Protein AF-A0A660ZQF5-F1 (afdb_monomer)

Structure (mmCIF, N/CA/C/O backbone):
data_AF-A0A660ZQF5-F1
#
_entry.id   AF-A0A660ZQF5-F1
#
loop_
_atom_site.group_PDB
_atom_site.id
_atom_site.type_symbol
_atom_site.label_atom_id
_atom_site.label_alt_id
_atom_site.label_comp_id
_atom_site.label_asym_id
_atom_site.label_entity_id
_atom_site.label_seq_id
_atom_site.pdbx_PDB_ins_code
_atom_site.Cartn_x
_atom_sit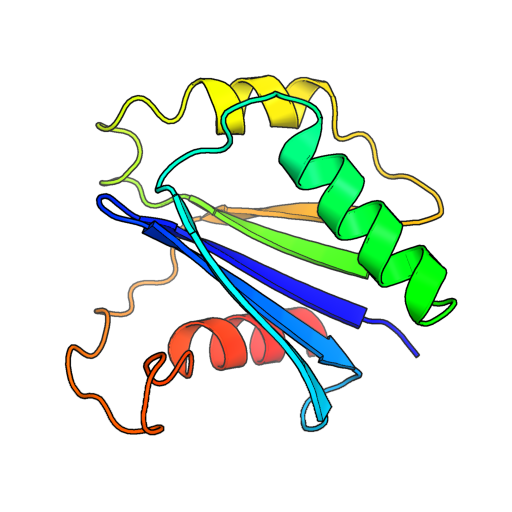e.Cartn_y
_atom_site.Cartn_z
_atom_site.occupancy
_atom_site.B_iso_or_equiv
_atom_site.auth_seq_id
_atom_site.auth_comp_id
_atom_site.auth_asym_id
_atom_site.auth_atom_id
_atom_site.pdbx_PDB_model_num
ATOM 1 N N . MET A 1 1 ? -12.103 2.439 12.805 1.00 73.38 1 MET A N 1
ATOM 2 C CA . MET A 1 1 ? -12.278 1.383 11.775 1.00 73.38 1 MET A CA 1
ATOM 3 C C . MET A 1 1 ? -11.094 1.472 10.828 1.00 73.38 1 MET A C 1
ATOM 5 O O . MET A 1 1 ? -10.883 2.531 10.267 1.00 73.38 1 MET A O 1
ATOM 9 N N . ALA A 1 2 ? -10.334 0.396 10.626 1.00 83.50 2 ALA A N 1
ATOM 10 C CA . ALA A 1 2 ? -9.105 0.459 9.829 1.00 83.50 2 ALA A CA 1
ATOM 11 C C . ALA A 1 2 ? -9.350 0.697 8.324 1.00 83.50 2 ALA A C 1
ATOM 13 O O . ALA A 1 2 ? -10.316 0.181 7.743 1.00 83.50 2 ALA A O 1
ATOM 14 N N . ILE A 1 3 ? -8.437 1.442 7.695 1.00 92.19 3 ILE A N 1
ATOM 15 C CA . ILE A 1 3 ? -8.379 1.617 6.240 1.00 92.19 3 ILE A CA 1
ATOM 16 C C . ILE A 1 3 ? -7.421 0.587 5.674 1.00 92.19 3 ILE A C 1
ATOM 18 O O . ILE A 1 3 ? -6.291 0.471 6.132 1.00 92.19 3 ILE A O 1
ATOM 22 N N . TRP A 1 4 ? -7.853 -0.104 4.633 1.00 92.25 4 TRP A N 1
ATOM 23 C CA . TRP A 1 4 ? -7.061 -1.107 3.941 1.00 92.25 4 TRP A CA 1
ATOM 24 C C . TRP A 1 4 ? -6.726 -0.623 2.542 1.00 92.25 4 TRP A C 1
ATOM 26 O O . TRP A 1 4 ? -7.623 -0.229 1.798 1.00 92.25 4 TRP A O 1
ATOM 36 N N . THR A 1 5 ? -5.444 -0.626 2.189 1.00 92.75 5 THR A N 1
ATOM 37 C CA . THR A 1 5 ? -4.946 -0.115 0.911 1.00 92.75 5 THR A CA 1
ATOM 38 C C . THR A 1 5 ? -4.160 -1.185 0.171 1.00 92.75 5 THR A C 1
ATOM 40 O O . THR A 1 5 ? -3.177 -1.691 0.684 1.00 92.75 5 THR A O 1
ATOM 43 N N . ALA A 1 6 ? -4.555 -1.524 -1.052 1.00 90.19 6 ALA A N 1
ATOM 44 C CA . ALA A 1 6 ? -3.778 -2.411 -1.913 1.00 90.19 6 ALA A CA 1
ATOM 45 C C . ALA A 1 6 ? -3.075 -1.590 -2.989 1.00 90.19 6 ALA A C 1
ATOM 47 O O . ALA A 1 6 ? -3.685 -0.732 -3.638 1.00 90.19 6 ALA A O 1
ATOM 48 N N . ILE A 1 7 ? -1.794 -1.880 -3.186 1.00 89.75 7 ILE A N 1
ATOM 49 C CA . ILE A 1 7 ? -0.909 -1.188 -4.115 1.00 89.75 7 ILE A CA 1
ATOM 50 C C . ILE A 1 7 ? -0.304 -2.238 -5.023 1.00 89.75 7 ILE A C 1
ATOM 52 O O . ILE A 1 7 ? 0.447 -3.104 -4.589 1.00 89.75 7 ILE A O 1
ATOM 56 N N . HIS A 1 8 ? -0.642 -2.154 -6.301 1.00 87.75 8 HIS A N 1
ATOM 57 C CA . HIS A 1 8 ? -0.186 -3.091 -7.310 1.00 87.75 8 HIS A CA 1
ATOM 58 C C . HIS A 1 8 ? 0.578 -2.336 -8.399 1.00 87.75 8 HIS A C 1
ATOM 60 O O . HIS A 1 8 ? -0.034 -1.869 -9.374 1.00 87.75 8 HIS A O 1
ATOM 66 N N . PRO A 1 9 ? 1.904 -2.193 -8.249 1.00 84.81 9 PRO A N 1
ATOM 67 C CA . PRO A 1 9 ? 2.771 -1.739 -9.320 1.00 84.81 9 PRO A CA 1
ATOM 68 C C . PRO A 1 9 ? 2.620 -2.630 -10.553 1.00 84.81 9 PRO A C 1
ATOM 70 O O . PRO A 1 9 ? 2.317 -3.819 -10.470 1.00 84.81 9 PRO A O 1
ATOM 73 N N . GLY A 1 10 ? 2.794 -2.042 -11.725 1.00 80.56 10 GLY A N 1
ATOM 74 C CA . GLY A 1 10 ? 2.730 -2.746 -12.997 1.00 80.56 10 GLY A CA 1
ATOM 75 C C . GLY A 1 10 ? 3.598 -2.045 -14.028 1.00 80.56 10 GLY A C 1
ATOM 76 O O . GLY A 1 10 ? 4.008 -0.902 -13.837 1.00 80.56 10 GLY A O 1
ATOM 77 N N . THR A 1 11 ? 3.850 -2.706 -15.155 1.00 77.25 11 THR A N 1
ATOM 78 C CA . THR A 1 11 ? 4.799 -2.228 -16.179 1.00 77.25 11 THR A CA 1
ATOM 79 C C . THR A 1 11 ? 4.462 -0.843 -16.737 1.00 77.25 11 THR A C 1
ATOM 81 O O . THR A 1 11 ? 5.358 -0.079 -17.084 1.00 77.25 11 THR A O 1
ATOM 84 N N . ARG A 1 12 ? 3.172 -0.495 -16.811 1.00 80.75 12 ARG A N 1
ATOM 85 C CA . ARG A 1 12 ? 2.691 0.790 -17.353 1.00 80.75 12 ARG A CA 1
ATOM 86 C C . ARG A 1 12 ? 2.136 1.738 -16.295 1.00 80.75 12 ARG A C 1
ATOM 88 O O . ARG A 1 12 ? 2.135 2.949 -16.502 1.00 80.75 12 ARG A O 1
ATOM 95 N N . SER A 1 13 ? 1.655 1.205 -15.178 1.00 85.31 13 SER A N 1
ATOM 96 C CA . SER A 1 13 ? 0.979 1.988 -14.146 1.00 85.31 13 SER A CA 1
ATOM 97 C C . SER A 1 13 ? 0.932 1.250 -12.818 1.00 85.31 13 SER A C 1
ATOM 99 O O . SER A 1 13 ? 0.765 0.030 -12.816 1.00 85.31 13 SER A O 1
ATOM 101 N N . THR A 1 14 ? 0.940 1.995 -11.718 1.00 87.88 14 THR A N 1
ATOM 102 C CA . THR A 1 14 ? 0.587 1.476 -10.394 1.00 87.88 14 THR A CA 1
ATOM 103 C C . THR A 1 14 ? -0.900 1.667 -10.148 1.00 87.88 14 THR A C 1
ATOM 105 O O . THR A 1 14 ? -1.42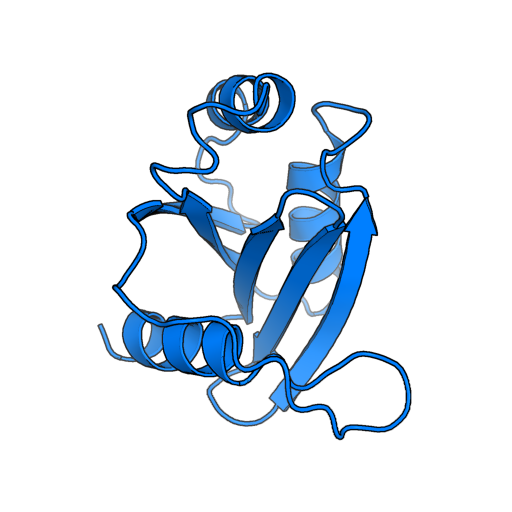4 2.773 -10.284 1.00 87.88 14 THR A O 1
ATOM 108 N N . ARG A 1 15 ? -1.588 0.594 -9.757 1.00 90.44 15 ARG A N 1
ATOM 109 C CA . ARG A 1 15 ? -2.985 0.644 -9.315 1.00 90.44 15 ARG A CA 1
ATOM 110 C C . ARG A 1 15 ? -3.026 0.725 -7.795 1.00 90.44 15 ARG A C 1
ATOM 112 O O . ARG A 1 15 ? -2.353 -0.056 -7.131 1.00 90.44 15 ARG A O 1
ATOM 119 N N . VAL A 1 16 ? -3.815 1.650 -7.260 1.00 91.88 16 VAL A N 1
ATOM 120 C CA . VAL A 1 16 ? -4.034 1.810 -5.816 1.00 91.88 16 VAL A CA 1
ATOM 121 C C . VAL A 1 16 ? -5.526 1.779 -5.529 1.00 91.88 16 VAL A C 1
ATOM 123 O O . VAL A 1 16 ? -6.296 2.459 -6.209 1.00 91.88 16 VAL A O 1
ATOM 126 N N . ILE A 1 17 ? -5.939 1.023 -4.518 1.00 92.12 17 ILE A N 1
ATOM 127 C CA . ILE A 1 17 ? -7.291 1.095 -3.961 1.00 92.12 17 ILE A CA 1
ATOM 128 C C . ILE A 1 17 ? -7.214 1.176 -2.446 1.00 92.12 17 ILE A C 1
ATOM 130 O O . ILE A 1 17 ? -6.488 0.395 -1.848 1.00 92.12 17 ILE A O 1
ATOM 134 N N . ALA A 1 18 ? -7.983 2.083 -1.848 1.00 92.81 18 ALA A N 1
ATOM 135 C CA . ALA A 1 18 ? -8.198 2.139 -0.410 1.00 92.81 18 ALA A CA 1
ATOM 136 C C . ALA A 1 18 ? -9.675 1.903 -0.081 1.00 92.81 18 ALA A C 1
ATOM 138 O O . ALA A 1 18 ? -10.577 2.442 -0.740 1.00 92.81 18 ALA A O 1
ATOM 139 N N . THR A 1 19 ? -9.927 1.106 0.948 1.00 91.44 19 THR A N 1
ATOM 140 C CA . THR A 1 19 ? -11.264 0.747 1.417 1.00 91.44 19 THR A CA 1
ATOM 141 C C . THR A 1 19 ? -11.372 0.874 2.928 1.00 91.44 19 THR A C 1
ATOM 143 O O . THR A 1 19 ? -10.438 0.541 3.649 1.00 91.44 19 THR A O 1
ATOM 146 N N . MET A 1 20 ? -12.538 1.286 3.414 1.00 87.88 20 MET A N 1
ATOM 147 C CA . MET A 1 20 ? -12.909 1.189 4.824 1.00 87.88 20 MET A CA 1
ATOM 148 C C . MET A 1 20 ? -13.835 -0.016 4.990 1.00 87.88 20 MET A C 1
ATOM 150 O O . MET A 1 20 ? -14.982 -0.014 4.526 1.00 87.88 20 MET A O 1
ATOM 154 N N . GLY A 1 21 ? -13.305 -1.079 5.593 1.00 79.00 21 GLY A N 1
ATOM 155 C CA . GLY A 1 21 ? -13.933 -2.398 5.567 1.00 79.00 21 GLY A CA 1
ATOM 156 C C . GLY A 1 21 ? -14.154 -2.932 4.143 1.00 79.00 21 GLY A C 1
ATOM 157 O O . GLY A 1 21 ? -13.618 -2.429 3.160 1.00 79.00 21 GLY A O 1
ATOM 158 N N . VAL A 1 22 ? -14.992 -3.961 4.022 1.00 69.00 22 VAL A N 1
ATOM 159 C CA . VAL A 1 22 ? -15.132 -4.756 2.788 1.00 69.00 22 VAL A CA 1
ATOM 160 C C . VAL A 1 22 ? -15.848 -4.022 1.642 1.00 69.00 22 VAL A C 1
ATOM 162 O O . VAL A 1 22 ? -15.667 -4.346 0.468 1.00 69.00 22 VAL A O 1
ATOM 165 N N . ARG A 1 23 ? -16.721 -3.058 1.959 1.00 71.56 23 ARG A N 1
ATOM 166 C CA . ARG A 1 23 ? -17.697 -2.519 0.990 1.00 71.56 23 ARG A CA 1
ATOM 167 C C . ARG A 1 23 ? -17.468 -1.064 0.598 1.00 71.56 23 ARG A C 1
ATOM 169 O O . ARG A 1 23 ? -17.838 -0.685 -0.512 1.00 71.56 23 ARG A O 1
ATOM 176 N N . LYS A 1 24 ? -16.877 -0.241 1.469 1.00 85.94 24 LYS A N 1
ATOM 177 C CA . LYS A 1 24 ? -16.729 1.196 1.209 1.00 85.94 24 LYS A CA 1
ATOM 178 C C . LYS A 1 24 ? -15.378 1.461 0.556 1.00 85.94 24 LYS A C 1
ATOM 180 O O . LYS A 1 24 ? -14.348 1.428 1.216 1.00 85.94 24 LYS A O 1
ATOM 185 N N . THR A 1 25 ? -15.373 1.727 -0.747 1.00 90.00 25 THR A N 1
ATOM 186 C CA . THR A 1 25 ? -14.176 2.241 -1.429 1.00 90.00 25 THR A CA 1
ATOM 187 C C . THR A 1 25 ? -14.042 3.734 -1.164 1.00 90.00 25 THR A C 1
ATOM 189 O O . THR A 1 25 ? -14.978 4.480 -1.435 1.00 90.00 25 THR A O 1
ATOM 192 N N . LEU A 1 26 ? -12.889 4.146 -0.643 1.00 90.69 26 LEU A N 1
ATOM 193 C CA . LEU A 1 26 ? -12.566 5.543 -0.346 1.00 90.69 26 LEU A CA 1
ATOM 194 C C . LEU A 1 26 ? -11.781 6.190 -1.488 1.00 90.69 26 LEU A C 1
ATOM 196 O O . LEU A 1 26 ? -12.024 7.334 -1.852 1.00 90.69 26 LEU A O 1
ATOM 200 N N . PHE A 1 27 ? -10.855 5.434 -2.077 1.00 89.38 27 PHE A N 1
ATOM 201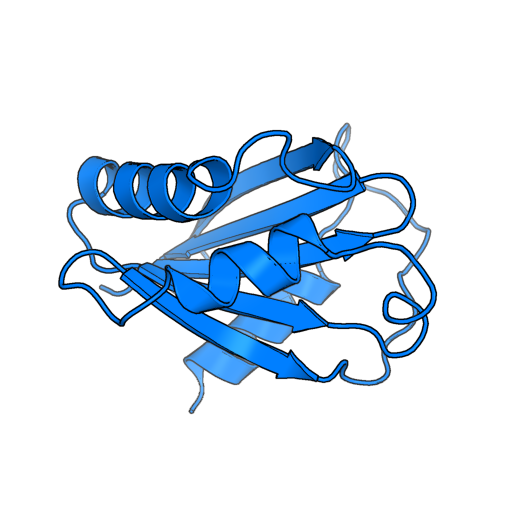 C CA . PHE A 1 27 ? -9.917 5.942 -3.069 1.00 89.38 27 PHE A CA 1
ATOM 202 C C . PHE A 1 27 ? -9.591 4.862 -4.101 1.00 89.38 27 PHE A C 1
ATOM 204 O O . PHE A 1 27 ? -9.376 3.701 -3.749 1.00 89.38 27 PHE A O 1
ATOM 211 N N . LYS A 1 28 ? -9.545 5.243 -5.380 1.00 92.06 28 LYS A N 1
ATOM 212 C CA . LYS A 1 28 ? -8.974 4.440 -6.470 1.00 92.06 28 LYS A CA 1
ATOM 213 C C . LYS A 1 28 ? -8.096 5.347 -7.315 1.00 92.06 28 LYS A C 1
ATOM 215 O O . LYS A 1 28 ? -8.519 6.446 -7.664 1.00 92.06 28 LYS A O 1
ATOM 220 N N . ALA A 1 29 ? -6.917 4.870 -7.686 1.00 91.00 29 ALA A N 1
ATOM 221 C CA . ALA A 1 29 ? -6.029 5.601 -8.574 1.00 91.00 29 ALA A CA 1
ATOM 222 C C . ALA A 1 29 ? -5.265 4.681 -9.520 1.00 91.00 29 ALA A C 1
ATOM 224 O O . ALA A 1 29 ? -4.917 3.546 -9.184 1.00 91.00 29 ALA A O 1
ATOM 225 N N . GLN A 1 30 ? -4.965 5.230 -10.694 1.00 90.06 30 GLN A N 1
ATOM 226 C CA . GLN A 1 30 ? -3.968 4.715 -11.617 1.00 90.06 30 GLN A CA 1
ATOM 227 C C . GLN A 1 30 ? -2.854 5.759 -11.727 1.00 90.06 30 GLN A C 1
ATOM 229 O O . GLN A 1 30 ? -3.056 6.853 -12.251 1.00 90.06 30 GLN A O 1
ATOM 234 N N . LEU A 1 31 ? -1.690 5.435 -11.175 1.00 90.44 31 LEU A N 1
ATOM 235 C CA . LEU A 1 31 ? -0.509 6.292 -11.132 1.00 90.44 31 LEU A CA 1
ATOM 236 C C . LEU A 1 31 ? 0.529 5.802 -12.145 1.00 90.44 31 LEU A C 1
ATOM 238 O O . LEU A 1 31 ? 0.360 4.764 -12.788 1.00 90.44 31 LEU A O 1
ATOM 242 N N . ARG A 1 32 ? 1.638 6.536 -12.278 1.00 88.38 32 ARG A N 1
ATOM 243 C CA . ARG A 1 32 ? 2.809 6.062 -13.034 1.00 88.38 32 ARG A CA 1
ATOM 244 C C . ARG A 1 32 ? 3.264 4.699 -12.503 1.00 88.38 32 ARG A C 1
ATOM 246 O O . ARG A 1 32 ? 3.018 4.384 -11.344 1.00 88.38 32 ARG A O 1
ATOM 253 N N . SER A 1 33 ? 3.918 3.908 -13.354 1.00 84.12 33 SER A N 1
ATOM 254 C CA . SER A 1 33 ? 4.448 2.582 -12.997 1.00 84.12 33 SER A CA 1
ATOM 255 C C . SER A 1 33 ? 5.378 2.606 -11.787 1.00 84.12 33 SER A C 1
ATOM 257 O O . SER A 1 33 ? 5.484 1.605 -11.090 1.00 84.12 33 SER A O 1
ATOM 259 N N . GLN A 1 34 ? 6.041 3.740 -11.542 1.00 84.00 34 GLN A N 1
ATOM 260 C CA . GLN A 1 34 ? 6.911 3.959 -10.394 1.00 84.00 34 GLN A CA 1
ATOM 261 C C . GLN A 1 34 ? 6.717 5.362 -9.812 1.00 84.00 34 GLN A C 1
ATOM 263 O O . GLN A 1 34 ? 6.397 6.303 -10.559 1.00 84.00 34 GLN A O 1
ATOM 268 N N . PRO A 1 35 ? 6.924 5.540 -8.496 1.00 86.75 35 PRO A N 1
ATOM 269 C CA . PRO A 1 35 ? 6.924 6.848 -7.880 1.00 86.75 35 PRO A CA 1
ATOM 270 C C . PRO A 1 35 ? 8.128 7.634 -8.400 1.00 86.75 35 PRO A C 1
ATOM 272 O O . PRO A 1 35 ? 9.216 7.096 -8.560 1.00 86.75 35 PRO A O 1
ATOM 275 N N . LYS A 1 36 ? 7.953 8.932 -8.646 1.00 88.94 36 LYS A N 1
ATOM 276 C CA . LYS A 1 36 ? 9.066 9.808 -9.054 1.00 88.94 36 LYS A CA 1
ATOM 277 C C . LYS A 1 36 ? 9.939 10.273 -7.887 1.00 88.94 36 LYS A C 1
ATOM 279 O O . LYS A 1 36 ? 10.916 10.978 -8.103 1.00 88.94 36 LYS A O 1
ATOM 284 N N . HIS A 1 37 ? 9.532 9.966 -6.663 1.00 87.56 37 HIS A N 1
ATOM 285 C CA . HIS A 1 37 ? 10.178 10.441 -5.454 1.00 87.56 37 HIS A CA 1
ATOM 286 C C . HIS A 1 37 ? 9.936 9.442 -4.327 1.00 87.56 37 HIS A C 1
ATOM 288 O O . HIS A 1 37 ? 8.821 8.938 -4.186 1.00 87.56 37 HIS A O 1
ATOM 294 N N . ILE A 1 38 ? 10.950 9.215 -3.495 1.00 85.06 38 ILE A N 1
ATOM 295 C CA . ILE A 1 38 ? 10.923 8.208 -2.427 1.00 85.06 38 ILE A CA 1
ATOM 296 C C . ILE A 1 38 ? 9.815 8.452 -1.392 1.00 85.06 38 ILE A C 1
ATOM 298 O O . ILE A 1 38 ? 9.180 7.525 -0.905 1.00 85.06 38 ILE A O 1
ATOM 302 N N . ARG A 1 39 ? 9.492 9.726 -1.136 1.00 87.81 39 ARG A N 1
ATOM 303 C CA . ARG A 1 39 ? 8.396 10.141 -0.239 1.00 87.81 39 ARG A CA 1
ATOM 304 C C . ARG A 1 39 ? 6.993 9.943 -0.811 1.00 87.81 39 ARG A C 1
ATOM 306 O O . ARG A 1 39 ? 6.035 10.050 -0.061 1.00 87.81 39 ARG A O 1
ATOM 313 N N . ALA A 1 40 ? 6.833 9.701 -2.111 1.00 91.06 40 ALA A N 1
ATOM 314 C CA . ALA A 1 40 ? 5.510 9.757 -2.733 1.00 91.06 40 ALA A CA 1
ATOM 315 C C . ALA A 1 40 ? 4.547 8.695 -2.182 1.00 91.06 40 ALA A C 1
ATOM 317 O O . ALA A 1 40 ? 3.380 9.000 -1.950 1.00 91.06 40 ALA A O 1
ATOM 318 N N . LEU A 1 41 ? 5.033 7.470 -1.952 1.00 89.69 41 LEU A N 1
ATOM 319 C CA . LEU A 1 41 ? 4.221 6.406 -1.370 1.00 89.69 41 LEU A CA 1
ATOM 320 C C . LEU A 1 41 ? 3.907 6.671 0.119 1.00 89.69 41 LEU A C 1
ATOM 322 O O . LEU A 1 41 ? 2.719 6.731 0.438 1.00 89.69 41 LEU A O 1
ATOM 326 N N . PRO A 1 42 ? 4.897 6.917 1.004 1.00 90.88 42 PRO A N 1
ATOM 327 C CA . PRO A 1 42 ? 4.633 7.309 2.390 1.00 90.88 42 PRO A CA 1
ATOM 328 C C . PRO A 1 42 ? 3.646 8.473 2.510 1.00 90.88 42 PRO A C 1
ATOM 330 O O . PRO A 1 42 ? 2.655 8.372 3.223 1.00 90.88 42 PRO A O 1
ATOM 333 N N . THR A 1 43 ? 3.842 9.544 1.737 1.00 93.38 43 THR A N 1
ATOM 334 C CA . THR A 1 43 ? 2.981 10.731 1.788 1.00 93.38 43 THR A CA 1
ATOM 335 C C . THR A 1 43 ? 1.559 10.455 1.304 1.00 93.38 43 THR A C 1
ATOM 337 O O . THR A 1 43 ? 0.620 11.039 1.837 1.00 93.38 43 THR A O 1
ATOM 340 N N . LEU A 1 44 ? 1.360 9.552 0.338 1.00 93.75 44 LEU A N 1
ATOM 341 C CA . LEU A 1 44 ? 0.014 9.128 -0.051 1.00 93.75 44 LEU A CA 1
ATOM 342 C C . LEU A 1 44 ? -0.701 8.403 1.101 1.00 93.75 44 LEU A C 1
ATOM 344 O O . LEU A 1 44 ? -1.872 8.677 1.355 1.00 93.75 44 LEU A O 1
ATOM 348 N N . LEU A 1 45 ? -0.008 7.495 1.793 1.00 93.56 45 LEU A N 1
ATOM 349 C CA . LEU A 1 45 ? -0.578 6.735 2.909 1.00 93.56 45 LEU A CA 1
ATOM 350 C C . LEU A 1 45 ? -0.857 7.632 4.120 1.00 93.56 45 LEU A C 1
ATOM 352 O O . LEU A 1 45 ? -1.942 7.560 4.692 1.00 93.56 45 LEU A O 1
ATOM 356 N N . GLU A 1 46 ? 0.073 8.528 4.452 1.00 94.62 46 GLU A N 1
ATOM 357 C CA . GLU A 1 46 ? -0.107 9.564 5.475 1.00 94.62 46 GLU A CA 1
ATOM 358 C C . GLU A 1 46 ? -1.311 10.455 5.149 1.00 94.62 46 GLU A C 1
ATOM 360 O O . GLU A 1 46 ? -2.142 10.704 6.018 1.00 94.62 46 GLU A O 1
ATOM 365 N N . ALA A 1 47 ? -1.449 10.901 3.896 1.00 96.06 47 ALA A N 1
ATOM 366 C CA . ALA A 1 47 ? -2.569 11.740 3.483 1.00 96.06 47 ALA A CA 1
ATOM 367 C C . ALA A 1 47 ? -3.915 11.020 3.641 1.00 96.06 47 ALA A C 1
ATOM 369 O O . ALA A 1 47 ? -4.854 11.615 4.160 1.00 96.06 47 ALA A O 1
ATOM 370 N N . LEU A 1 48 ? -4.009 9.745 3.243 1.00 94.88 48 LEU A N 1
ATOM 371 C CA . LEU A 1 48 ? -5.220 8.940 3.440 1.00 94.88 48 LEU A CA 1
ATOM 372 C C . LEU A 1 48 ? -5.551 8.769 4.928 1.00 94.88 48 LEU A C 1
ATOM 374 O O . LEU A 1 48 ? -6.707 8.937 5.314 1.00 94.88 48 LEU A O 1
ATOM 378 N N . ALA A 1 49 ? -4.542 8.483 5.755 1.00 94.75 49 ALA A N 1
ATOM 379 C CA . ALA A 1 49 ? -4.717 8.320 7.194 1.00 94.75 49 ALA A CA 1
ATOM 380 C C . ALA A 1 49 ? -5.217 9.609 7.861 1.00 94.75 49 ALA A C 1
ATOM 382 O O . ALA A 1 49 ? -6.166 9.590 8.641 1.00 94.75 49 ALA A O 1
ATOM 383 N N . LEU A 1 50 ? -4.607 10.746 7.515 1.00 96.31 50 LEU A N 1
ATOM 384 C CA . LEU A 1 50 ? -4.973 12.057 8.049 1.00 96.31 50 LEU A CA 1
ATOM 385 C C . LEU A 1 50 ? -6.353 12.518 7.571 1.00 96.31 50 LEU A C 1
ATOM 387 O O . LEU A 1 50 ? -7.072 13.149 8.340 1.00 96.31 50 LEU A O 1
ATOM 391 N N . TRP A 1 51 ? -6.728 12.212 6.326 1.00 95.56 51 TRP A N 1
ATOM 392 C CA . TRP A 1 51 ? -8.014 12.632 5.765 1.00 95.56 51 TRP A CA 1
ATOM 393 C C . TRP A 1 51 ? -9.201 11.938 6.438 1.00 95.56 51 TRP A C 1
ATOM 395 O O . TRP A 1 51 ? -10.217 12.571 6.714 1.00 95.56 51 TRP A O 1
ATOM 405 N N . GLU A 1 52 ? -9.077 10.641 6.708 1.00 94.38 52 GLU A N 1
ATOM 406 C CA . GLU A 1 52 ? -10.143 9.843 7.324 1.00 94.38 52 GLU A CA 1
ATOM 407 C C . GLU A 1 52 ? -10.020 9.749 8.855 1.00 94.38 52 GLU A C 1
ATOM 409 O O . GLU A 1 52 ? -10.959 9.311 9.515 1.00 94.38 52 GLU A O 1
ATOM 414 N N . GLY A 1 53 ? -8.881 10.154 9.428 1.00 94.56 53 GLY A N 1
ATOM 415 C CA . GLY A 1 53 ? -8.617 10.076 10.867 1.00 94.56 53 GLY A CA 1
ATOM 416 C C . GLY A 1 53 ? -8.398 8.650 11.386 1.00 94.56 53 GLY A C 1
ATOM 417 O O . GLY A 1 53 ? -8.633 8.386 12.562 1.00 94.56 53 GLY A O 1
ATOM 418 N N . GLU A 1 54 ? -7.970 7.722 10.526 1.00 94.38 54 GLU A N 1
ATOM 419 C CA . GLU A 1 54 ? -7.826 6.293 10.833 1.00 94.38 54 GLU A CA 1
ATOM 420 C C . GLU A 1 54 ? -6.491 5.754 10.306 1.00 94.38 54 GLU A C 1
ATOM 422 O O . GLU A 1 54 ? -5.993 6.195 9.270 1.00 94.38 54 GLU A O 1
ATOM 427 N N . LYS A 1 55 ? -5.914 4.760 10.992 1.00 93.69 55 LYS A N 1
ATOM 428 C CA . LYS A 1 55 ? -4.665 4.125 10.549 1.00 93.69 55 LYS A CA 1
ATOM 429 C C . LYS A 1 55 ? -4.871 3.374 9.227 1.00 93.69 55 LYS A C 1
ATOM 431 O O . LYS A 1 55 ? -5.863 2.659 9.048 1.00 93.69 55 LYS A O 1
ATOM 436 N N . VAL A 1 56 ? -3.898 3.503 8.324 1.00 93.81 56 VAL A N 1
ATOM 437 C CA . VAL A 1 56 ? -3.868 2.802 7.036 1.00 93.81 56 VAL A CA 1
ATOM 438 C C . VAL A 1 56 ? -3.014 1.537 7.123 1.00 93.81 56 VAL A C 1
ATOM 440 O O . VAL A 1 56 ? -1.833 1.587 7.442 1.00 93.81 56 VAL A O 1
ATOM 443 N N . HIS A 1 57 ? -3.600 0.399 6.779 1.00 92.25 57 HIS A N 1
ATOM 444 C CA . HIS A 1 57 ? -2.914 -0.867 6.552 1.00 92.25 57 HIS A CA 1
ATOM 445 C C . HIS A 1 57 ? -2.755 -1.047 5.048 1.00 92.25 57 HIS A C 1
ATOM 447 O O . HIS A 1 57 ? -3.746 -1.138 4.321 1.00 92.25 57 HIS A O 1
ATOM 453 N N . ALA A 1 58 ? -1.524 -1.010 4.559 1.00 90.81 58 ALA A N 1
ATOM 454 C CA . ALA A 1 58 ? -1.222 -1.048 3.141 1.00 90.81 58 ALA A CA 1
ATOM 455 C C . ALA A 1 58 ? -0.505 -2.345 2.767 1.00 90.81 58 ALA A C 1
ATOM 457 O O . ALA A 1 58 ? 0.442 -2.735 3.432 1.00 90.81 58 ALA A O 1
ATOM 458 N N . ALA A 1 59 ? -0.906 -2.965 1.663 1.00 89.06 59 ALA A N 1
ATOM 459 C CA . ALA A 1 59 ? -0.232 -4.109 1.069 1.00 89.06 59 ALA A CA 1
ATOM 460 C C . ALA A 1 59 ? 0.378 -3.703 -0.279 1.00 89.06 59 ALA A C 1
ATOM 462 O O . ALA A 1 59 ? -0.339 -3.284 -1.197 1.00 89.06 59 ALA A O 1
ATOM 463 N N . LEU A 1 60 ? 1.700 -3.824 -0.408 1.00 86.81 60 LEU A N 1
ATOM 464 C CA . LEU A 1 60 ? 2.435 -3.634 -1.656 1.00 86.81 60 LEU A CA 1
ATOM 465 C C . LEU A 1 60 ? 2.677 -4.986 -2.323 1.00 86.81 60 LEU A C 1
ATOM 467 O O . LEU A 1 60 ? 3.444 -5.805 -1.826 1.00 86.81 60 LEU A O 1
ATOM 471 N N . VAL A 1 61 ? 2.056 -5.196 -3.480 1.00 82.25 61 VAL A N 1
ATOM 472 C CA . VAL A 1 61 ? 2.223 -6.425 -4.256 1.00 82.25 61 VAL A CA 1
ATOM 473 C C . VAL A 1 61 ? 3.520 -6.375 -5.049 1.00 82.25 61 VAL A C 1
ATOM 475 O O . VAL A 1 61 ? 3.708 -5.486 -5.881 1.00 82.25 61 VAL A O 1
ATOM 478 N N . VAL A 1 62 ? 4.386 -7.366 -4.850 1.00 71.38 62 VAL A N 1
ATOM 479 C CA . VAL A 1 62 ? 5.603 -7.545 -5.649 1.00 71.38 62 VAL A CA 1
ATOM 480 C C . VAL A 1 62 ? 5.433 -8.782 -6.529 1.00 71.38 62 VAL A C 1
ATOM 482 O O . VAL A 1 62 ? 5.291 -9.901 -6.039 1.00 71.38 62 VAL A O 1
ATOM 485 N N . ASP A 1 63 ? 5.403 -8.571 -7.846 1.00 65.38 63 ASP A N 1
ATOM 486 C CA . ASP A 1 63 ? 5.408 -9.644 -8.846 1.00 65.38 63 ASP A CA 1
ATOM 487 C C . ASP A 1 63 ? 6.860 -10.061 -9.142 1.00 65.38 63 ASP A C 1
ATOM 489 O O . ASP A 1 63 ? 7.725 -9.213 -9.365 1.00 65.38 63 ASP A O 1
ATOM 493 N N . GLU A 1 64 ? 7.139 -11.363 -9.187 1.00 53.34 64 GLU A N 1
ATOM 494 C CA . GLU A 1 64 ? 8.439 -11.910 -9.604 1.00 53.34 64 GLU A CA 1
ATOM 495 C C . GLU A 1 64 ? 8.796 -11.493 -11.040 1.00 53.34 64 GLU A C 1
ATOM 497 O O . GLU A 1 64 ? 9.964 -11.276 -11.355 1.00 53.34 64 GLU A O 1
ATOM 502 N N . LYS A 1 65 ? 7.796 -11.290 -11.910 1.00 50.81 65 LYS A N 1
ATOM 503 C CA . LYS A 1 65 ? 8.008 -10.694 -13.238 1.00 50.81 65 LYS A CA 1
ATOM 504 C C . LYS A 1 65 ? 8.164 -9.180 -13.197 1.00 50.81 65 LYS A C 1
ATOM 506 O O 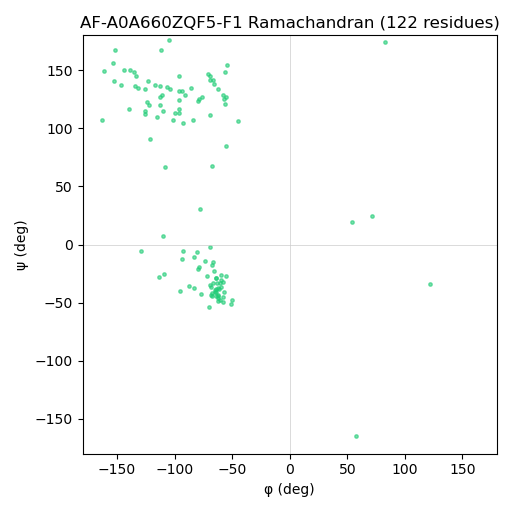. LYS A 1 65 ? 8.676 -8.623 -14.157 1.00 50.81 65 LYS A O 1
ATOM 511 N N . ALA A 1 66 ? 7.732 -8.506 -12.132 1.00 49.50 66 ALA A N 1
ATOM 512 C CA . ALA A 1 66 ? 8.061 -7.103 -11.890 1.00 49.50 66 ALA A CA 1
ATOM 513 C C . ALA A 1 66 ? 9.469 -6.946 -11.296 1.00 49.50 66 ALA A C 1
ATOM 515 O O . ALA A 1 66 ? 10.059 -5.885 -11.451 1.00 49.50 66 ALA A O 1
ATOM 516 N N . ALA A 1 67 ? 10.038 -7.995 -10.689 1.00 48.31 67 ALA A N 1
ATOM 517 C CA . ALA A 1 67 ? 11.409 -7.998 -10.180 1.00 48.31 67 ALA A CA 1
ATOM 518 C C . ALA A 1 67 ? 12.478 -7.921 -11.288 1.00 48.31 67 ALA A C 1
ATOM 520 O O . ALA A 1 67 ? 13.617 -7.556 -11.003 1.00 48.31 67 ALA A O 1
ATOM 521 N N . THR A 1 68 ? 12.124 -8.216 -12.547 1.00 47.06 68 THR A N 1
ATOM 522 C CA . THR A 1 68 ? 12.974 -7.942 -13.722 1.00 47.06 68 THR A CA 1
ATOM 523 C C . THR A 1 68 ? 12.849 -6.508 -14.239 1.00 47.06 68 THR A C 1
ATOM 525 O O . THR A 1 68 ? 13.647 -6.099 -15.082 1.00 47.06 68 THR A O 1
ATOM 528 N N . PHE A 1 69 ? 11.876 -5.733 -13.753 1.00 50.50 69 PHE A N 1
ATOM 529 C CA . PHE A 1 69 ? 11.762 -4.304 -14.029 1.00 50.50 69 PHE A CA 1
ATOM 530 C C . PHE A 1 69 ? 12.397 -3.521 -12.884 1.00 50.50 69 PHE A C 1
ATOM 532 O O . PHE A 1 69 ? 12.327 -3.929 -11.727 1.00 50.50 69 PHE A O 1
ATOM 539 N N . ASP A 1 70 ? 13.019 -2.393 -13.218 1.00 55.38 70 ASP A N 1
ATOM 540 C CA . ASP A 1 70 ? 13.759 -1.538 -12.289 1.00 55.38 70 ASP A CA 1
ATOM 541 C C . ASP A 1 70 ? 12.826 -0.858 -11.273 1.00 55.38 70 ASP A C 1
ATOM 543 O O . ASP A 1 70 ? 12.602 0.340 -11.320 1.00 55.38 70 ASP A O 1
ATOM 547 N N . MET A 1 71 ? 12.220 -1.622 -10.365 1.00 62.31 71 MET A N 1
ATOM 548 C CA . MET A 1 71 ? 11.416 -1.141 -9.239 1.00 62.31 71 MET A CA 1
ATOM 549 C C . MET A 1 71 ? 12.313 -0.626 -8.101 1.00 62.31 71 MET A C 1
ATOM 551 O O . MET A 1 71 ? 11.929 -0.729 -6.934 1.00 62.31 71 MET A O 1
ATOM 555 N N . SER A 1 72 ? 13.500 -0.099 -8.427 1.00 62.38 72 SER A N 1
ATOM 556 C CA . SER A 1 72 ? 14.476 0.428 -7.468 1.00 62.38 72 SER A CA 1
ATOM 557 C C . SER A 1 72 ? 13.822 1.415 -6.519 1.00 62.38 72 SER A C 1
ATOM 559 O O . SER A 1 72 ? 13.817 1.154 -5.334 1.00 62.38 72 SER A O 1
ATOM 561 N N . ILE A 1 73 ? 13.093 2.426 -7.002 1.00 62.53 73 ILE A N 1
ATOM 562 C CA . ILE A 1 73 ? 12.471 3.420 -6.104 1.00 62.53 73 ILE A CA 1
ATOM 563 C C . ILE A 1 73 ? 11.425 2.811 -5.155 1.00 62.53 73 ILE A C 1
ATOM 565 O O . ILE A 1 73 ? 11.293 3.277 -4.026 1.00 62.53 73 ILE A O 1
ATOM 569 N N . TYR A 1 74 ? 10.676 1.777 -5.567 1.00 66.69 74 TYR A N 1
ATOM 570 C CA . TYR A 1 74 ? 9.792 1.077 -4.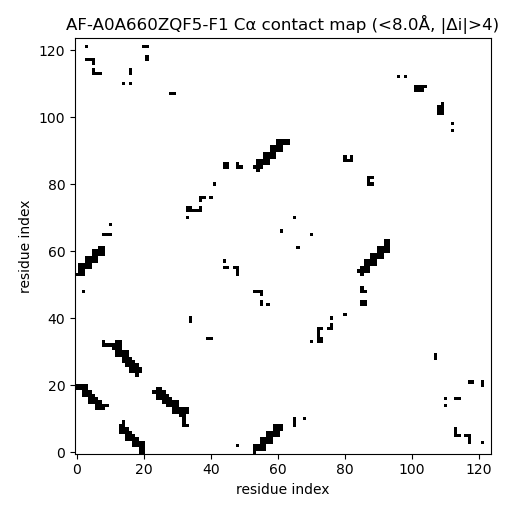626 1.00 66.69 74 TYR A CA 1
ATOM 571 C C . TYR A 1 74 ? 10.609 0.319 -3.583 1.00 66.69 74 TYR A C 1
ATOM 573 O O . TYR A 1 74 ? 10.293 0.418 -2.404 1.00 66.69 74 TYR A O 1
ATOM 581 N N . AR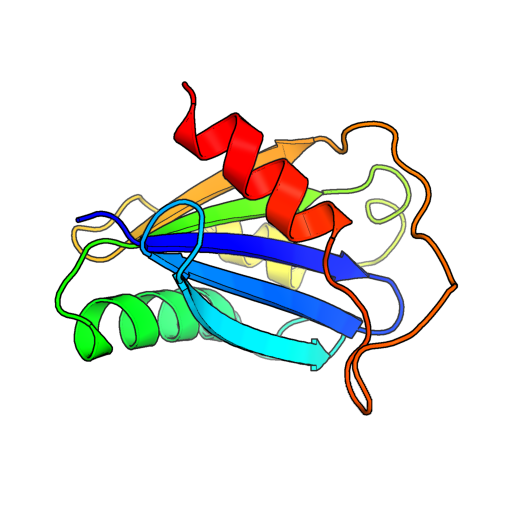G A 1 75 ? 11.667 -0.386 -3.996 1.00 65.19 75 ARG A N 1
ATOM 582 C CA . ARG A 1 75 ? 12.573 -1.104 -3.092 1.00 65.19 75 ARG A CA 1
ATOM 583 C C . ARG A 1 75 ? 13.282 -0.152 -2.129 1.00 65.19 75 ARG A C 1
ATOM 585 O O . ARG A 1 75 ? 13.222 -0.375 -0.930 1.00 65.19 75 ARG A O 1
ATOM 592 N N . ASP A 1 76 ? 13.849 0.929 -2.642 1.00 62.69 76 ASP A N 1
ATOM 593 C CA . ASP A 1 76 ? 14.520 1.973 -1.878 1.00 62.69 76 ASP A CA 1
ATOM 594 C C . ASP A 1 76 ? 13.532 2.630 -0.915 1.00 62.69 76 ASP A C 1
ATOM 596 O O . ASP A 1 76 ? 13.877 2.901 0.225 1.00 62.69 76 ASP A O 1
ATOM 600 N N . SER A 1 77 ? 12.269 2.834 -1.319 1.00 63.00 77 SER A N 1
ATOM 601 C CA . SER A 1 77 ? 11.253 3.365 -0.407 1.00 63.00 77 SER A CA 1
ATOM 602 C C . SER A 1 77 ? 10.954 2.436 0.766 1.00 63.00 77 SER A C 1
ATOM 604 O O . SER A 1 77 ? 10.629 2.949 1.829 1.00 63.00 77 SER A O 1
ATOM 606 N N . LEU A 1 78 ? 11.109 1.112 0.625 1.00 65.56 78 LEU A N 1
ATOM 607 C CA . LEU A 1 78 ? 10.906 0.176 1.737 1.00 65.56 78 LEU A CA 1
ATOM 608 C C . LEU A 1 78 ? 11.915 0.397 2.866 1.00 65.56 78 LEU A C 1
ATOM 610 O O . LEU A 1 78 ? 11.563 0.190 4.021 1.00 65.56 78 LEU A O 1
ATOM 614 N N . GLU A 1 79 ? 13.120 0.889 2.561 1.00 60.81 79 GLU A N 1
ATOM 615 C CA . GLU A 1 79 ? 14.113 1.261 3.580 1.00 60.81 79 GLU A CA 1
ATOM 616 C C . GLU A 1 79 ? 13.673 2.473 4.425 1.00 60.81 79 GLU A C 1
ATOM 618 O O . GLU A 1 79 ? 14.226 2.711 5.494 1.00 60.81 79 GLU A O 1
ATOM 623 N N . PHE A 1 80 ? 12.660 3.227 3.978 1.00 56.06 80 PHE A N 1
ATOM 624 C CA . PHE A 1 80 ? 12.091 4.387 4.679 1.00 56.06 80 PHE A CA 1
ATOM 625 C C . PHE A 1 80 ? 10.678 4.136 5.214 1.00 56.06 80 PHE A C 1
ATOM 627 O O . PHE A 1 80 ? 10.014 5.078 5.660 1.00 56.06 80 PHE A O 1
ATOM 634 N N . VAL A 1 81 ? 10.189 2.898 5.134 1.00 63.44 81 VAL A N 1
ATOM 635 C CA . VAL A 1 81 ? 8.837 2.533 5.556 1.00 63.44 81 VAL A CA 1
ATOM 636 C C . VAL A 1 81 ? 8.908 1.704 6.834 1.00 63.44 81 VAL A C 1
ATOM 638 O O . VAL A 1 81 ? 8.567 0.525 6.872 1.00 63.44 81 VAL A O 1
ATOM 641 N N . ASP A 1 82 ? 9.342 2.349 7.912 1.00 69.81 82 ASP A N 1
ATOM 642 C CA . ASP A 1 82 ? 9.078 1.825 9.246 1.00 69.81 82 ASP A CA 1
ATOM 643 C C . ASP A 1 82 ? 7.581 1.976 9.571 1.00 69.81 82 ASP A C 1
ATOM 645 O O . ASP A 1 82 ? 6.951 2.957 9.150 1.00 69.81 82 ASP A O 1
ATOM 649 N N . PRO A 1 83 ? 6.978 1.046 10.336 1.00 75.19 83 PRO A N 1
ATOM 650 C CA . PRO A 1 83 ? 5.610 1.199 10.808 1.00 75.19 83 PRO A CA 1
ATOM 651 C C . PRO A 1 83 ? 5.450 2.515 11.572 1.00 75.19 83 PRO A C 1
ATOM 653 O O . PRO A 1 83 ?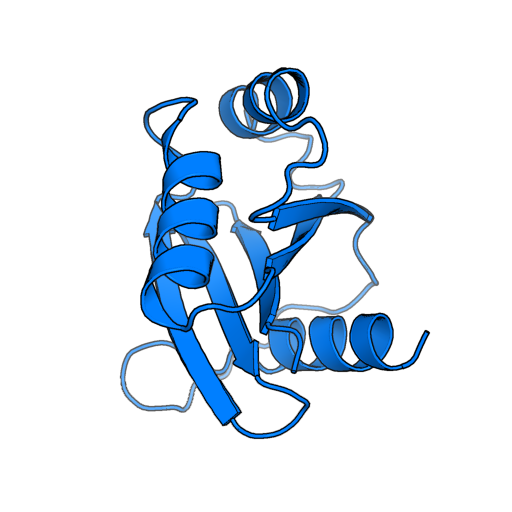 6.162 2.785 12.540 1.00 75.19 83 PRO A O 1
ATOM 656 N N . THR A 1 84 ? 4.472 3.322 11.172 1.00 86.75 84 THR A N 1
ATOM 657 C CA . THR A 1 84 ? 4.160 4.594 11.831 1.00 86.75 84 THR A CA 1
ATOM 658 C C . THR A 1 84 ? 2.799 4.518 12.533 1.00 86.75 84 THR A C 1
ATOM 660 O O . THR A 1 84 ? 2.001 3.605 12.283 1.00 86.75 84 THR A O 1
ATOM 663 N N . PRO A 1 85 ? 2.466 5.493 13.399 1.00 90.12 85 PRO A N 1
ATOM 664 C CA . PRO A 1 85 ? 1.107 5.618 13.922 1.00 90.12 85 PRO A CA 1
ATOM 665 C C . PRO A 1 85 ? 0.045 5.830 12.829 1.00 90.12 85 PRO A C 1
ATOM 667 O O . PRO A 1 85 ? -1.109 5.463 13.032 1.00 90.12 85 PRO A O 1
ATOM 670 N N . LEU A 1 86 ? 0.426 6.397 11.676 1.00 92.94 86 LEU A N 1
ATOM 671 C CA . LEU A 1 86 ? -0.491 6.722 10.578 1.00 92.94 86 LEU A CA 1
ATOM 672 C C . LEU A 1 86 ? -0.689 5.560 9.609 1.00 92.94 86 LEU A C 1
ATOM 674 O O . LEU A 1 86 ? -1.789 5.373 9.090 1.00 92.94 86 LEU A O 1
ATOM 678 N N . TYR A 1 87 ? 0.352 4.769 9.362 1.00 92.25 87 TYR A N 1
ATOM 679 C CA . TYR A 1 87 ? 0.258 3.657 8.432 1.00 92.25 87 TYR A CA 1
ATOM 680 C C . TYR A 1 87 ? 1.241 2.525 8.733 1.00 92.25 87 TYR A C 1
ATOM 682 O O . TYR A 1 87 ? 2.291 2.721 9.343 1.00 92.25 87 TYR A O 1
ATOM 690 N N . GLN A 1 88 ? 0.885 1.338 8.261 1.00 90.75 88 GLN A N 1
ATOM 691 C CA . GLN A 1 88 ? 1.745 0.166 8.154 1.00 90.75 88 GLN A CA 1
ATOM 692 C C . GLN A 1 88 ? 1.750 -0.285 6.693 1.00 90.75 88 GLN A C 1
ATOM 694 O O . GLN A 1 88 ? 0.710 -0.223 6.039 1.00 90.75 88 GLN A O 1
ATOM 699 N N . LEU A 1 89 ? 2.907 -0.701 6.182 1.00 87.88 89 LEU A N 1
ATOM 700 C CA . LEU A 1 89 ? 3.049 -1.239 4.833 1.00 87.88 89 LEU A CA 1
ATOM 701 C C . LEU A 1 89 ? 3.642 -2.641 4.910 1.00 87.88 89 LEU A C 1
ATOM 703 O O . LEU A 1 89 ? 4.771 -2.809 5.362 1.00 87.88 89 LEU A O 1
ATOM 707 N N . ASP A 1 90 ? 2.902 -3.609 4.400 1.00 84.75 90 ASP A N 1
ATOM 708 C CA . ASP A 1 90 ? 3.327 -4.991 4.283 1.00 84.75 90 ASP A CA 1
ATOM 709 C C . ASP A 1 90 ? 3.630 -5.296 2.812 1.00 84.75 90 ASP A C 1
ATOM 711 O O . ASP A 1 90 ? 2.904 -4.893 1.897 1.00 84.75 90 ASP A O 1
ATOM 715 N N . VAL A 1 91 ? 4.742 -5.983 2.559 1.00 80.38 91 VAL A N 1
ATOM 716 C CA . VAL A 1 91 ? 5.136 -6.392 1.207 1.00 80.38 91 VAL A CA 1
ATOM 717 C C . VAL A 1 91 ? 4.675 -7.821 0.985 1.00 80.38 91 VAL A C 1
ATOM 719 O O . VAL A 1 91 ? 5.143 -8.740 1.653 1.00 80.38 91 VAL A O 1
ATOM 722 N N . VAL A 1 92 ? 3.773 -8.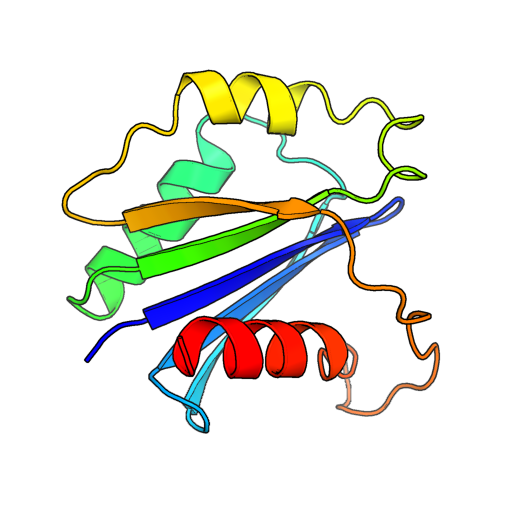010 0.026 1.00 76.69 92 VAL A N 1
ATOM 723 C CA . VAL A 1 92 ? 3.148 -9.306 -0.246 1.00 76.69 92 VAL A CA 1
ATOM 724 C C . VAL A 1 92 ? 3.634 -9.863 -1.584 1.00 76.69 92 VAL A C 1
ATOM 726 O O . VAL A 1 92 ? 3.612 -9.188 -2.618 1.00 76.69 92 VAL A O 1
ATOM 729 N N . GLY A 1 93 ? 4.097 -11.115 -1.566 1.00 65.12 93 GLY A N 1
ATOM 730 C CA . GLY A 1 93 ? 4.440 -11.860 -2.778 1.00 65.12 93 GLY A CA 1
ATOM 731 C C . GLY A 1 93 ? 3.182 -12.205 -3.577 1.00 65.12 93 GLY A C 1
ATOM 732 O O . GLY A 1 93 ? 2.133 -12.494 -3.003 1.00 65.12 93 GLY A O 1
ATOM 733 N N . HIS A 1 94 ? 3.263 -12.141 -4.908 1.00 60.38 94 HIS A N 1
ATOM 734 C CA . HIS A 1 94 ? 2.094 -12.289 -5.774 1.00 60.38 94 HIS A CA 1
ATOM 735 C C . HIS A 1 94 ? 1.343 -13.619 -5.564 1.00 60.38 94 HIS A C 1
ATOM 737 O O . HIS A 1 94 ? 1.889 -14.711 -5.735 1.00 60.38 94 HIS A O 1
ATOM 743 N N . LEU A 1 95 ? 0.042 -13.522 -5.284 1.00 51.59 95 LEU A N 1
ATOM 744 C CA . LEU A 1 95 ? -0.910 -14.621 -5.414 1.00 51.59 95 LEU A CA 1
ATOM 745 C C . LEU A 1 95 ? -1.219 -14.799 -6.903 1.00 51.59 95 LEU A C 1
ATOM 747 O O . LEU A 1 95 ? -1.567 -13.835 -7.577 1.00 51.59 95 LEU A O 1
ATOM 751 N N . ARG A 1 96 ? -1.072 -16.020 -7.431 1.00 43.91 96 ARG A N 1
ATOM 752 C CA . ARG A 1 96 ? -1.289 -16.376 -8.846 1.00 43.91 96 ARG A CA 1
ATOM 753 C C . ARG A 1 96 ? -2.691 -15.976 -9.333 1.00 43.91 96 ARG A C 1
ATOM 755 O O . ARG A 1 96 ? -3.579 -16.821 -9.369 1.00 43.91 96 ARG A O 1
ATOM 762 N N . HIS A 1 97 ? -2.911 -14.739 -9.766 1.00 46.12 97 HIS A N 1
ATOM 763 C CA . HIS A 1 97 ? -4.146 -14.387 -10.456 1.00 46.12 97 HIS A CA 1
ATOM 764 C C . HIS A 1 97 ? -3.881 -13.453 -11.627 1.00 46.12 97 HIS A C 1
ATOM 766 O O . HIS A 1 97 ? -3.402 -12.332 -11.494 1.00 46.12 97 HIS A O 1
ATOM 772 N N . LYS A 1 98 ? -4.197 -13.971 -12.815 1.00 40.88 98 LYS A N 1
ATOM 773 C CA . LYS A 1 98 ? -4.060 -13.280 -14.092 1.00 40.88 98 LYS A CA 1
ATOM 774 C C . LYS A 1 98 ? -4.884 -11.983 -14.034 1.00 40.88 98 LYS A C 1
ATOM 776 O O . LYS A 1 98 ? -6.069 -12.068 -13.697 1.00 40.88 98 LYS A O 1
ATOM 781 N N . PRO A 1 99 ? -4.313 -10.811 -14.365 1.00 46.72 99 PRO A N 1
ATOM 782 C CA . PRO A 1 99 ? -5.103 -9.599 -14.512 1.00 46.72 99 PRO A CA 1
ATOM 783 C C . PRO A 1 99 ? -6.199 -9.869 -15.547 1.00 46.72 99 PRO A C 1
ATOM 785 O O . PRO A 1 99 ? -5.906 -10.265 -16.675 1.00 46.72 99 PRO A O 1
ATOM 788 N N . SER A 1 100 ? -7.461 -9.717 -15.152 1.00 42.44 100 SER A N 1
ATOM 789 C CA . SER A 1 100 ? -8.571 -9.735 -16.100 1.00 42.44 100 SER A CA 1
ATOM 790 C C . SER A 1 100 ? -8.476 -8.462 -16.936 1.00 42.44 100 SER A C 1
ATOM 792 O O . SER A 1 100 ? -8.678 -7.370 -16.407 1.00 42.44 100 SER A O 1
ATOM 794 N N . GLU A 1 101 ? -8.155 -8.602 -18.223 1.00 48.00 101 GLU A N 1
ATOM 795 C CA . GLU A 1 101 ? -8.149 -7.500 -19.199 1.00 48.00 101 GLU A CA 1
ATOM 796 C C . GLU A 1 101 ? -9.562 -6.977 -19.524 1.00 48.00 101 GLU A C 1
ATOM 798 O O . GLU A 1 101 ? -9.699 -5.985 -20.234 1.00 48.00 101 GLU A O 1
ATOM 803 N N . ASP A 1 102 ? -10.617 -7.568 -18.954 1.00 39.50 102 ASP A N 1
ATOM 804 C CA . ASP A 1 102 ? -11.988 -7.098 -19.145 1.00 39.50 102 ASP A CA 1
ATOM 805 C C . ASP A 1 102 ? -12.381 -5.962 -18.189 1.00 39.50 102 ASP A C 1
ATOM 807 O O . ASP A 1 102 ? -12.633 -6.147 -16.992 1.00 39.50 102 ASP A O 1
ATOM 811 N N . ALA A 1 103 ? -12.466 -4.766 -18.775 1.00 40.12 103 ALA A N 1
ATOM 812 C CA . ALA A 1 103 ? -13.166 -3.601 -18.255 1.00 40.12 103 ALA A CA 1
ATOM 813 C C . ALA A 1 103 ? -14.671 -3.907 -18.140 1.00 40.12 103 ALA A C 1
ATOM 815 O O . ALA A 1 103 ? -15.284 -4.384 -19.085 1.00 40.12 103 ALA A O 1
ATOM 816 N N . SER A 1 104 ? -15.329 -3.576 -17.027 1.00 37.72 104 SER A N 1
ATOM 817 C CA . SER A 1 104 ? -16.074 -2.315 -17.019 1.00 37.72 104 SER A CA 1
ATOM 818 C C . SER A 1 104 ? -16.451 -1.823 -15.611 1.00 37.72 104 SER A C 1
ATOM 820 O O . SER A 1 104 ? -17.433 -2.260 -15.017 1.00 37.72 104 SER A O 1
ATOM 822 N N . LEU A 1 105 ? -15.761 -0.777 -15.161 1.00 46.75 105 LEU A N 1
ATOM 823 C CA . LEU A 1 105 ? -16.367 0.390 -14.514 1.00 46.75 105 LEU A CA 1
ATOM 824 C C . LEU A 1 105 ? -15.844 1.580 -15.320 1.00 46.75 105 LEU A C 1
ATOM 826 O O . LEU A 1 105 ? -14.629 1.783 -15.385 1.00 46.75 105 LEU A O 1
ATOM 830 N N . ARG A 1 106 ? -16.740 2.260 -16.047 1.00 44.06 106 ARG A N 1
ATOM 831 C CA . ARG A 1 106 ? -16.418 3.268 -17.074 1.00 44.06 106 ARG A CA 1
ATOM 832 C C . ARG A 1 106 ? -15.324 4.233 -16.586 1.00 44.06 106 ARG A C 1
ATOM 834 O O . ARG A 1 106 ? -15.586 5.082 -15.744 1.00 44.06 106 ARG A O 1
ATOM 841 N N . GLY A 1 107 ? -14.111 4.070 -17.122 1.00 49.34 107 GLY A N 1
ATOM 842 C CA . GLY A 1 107 ? -12.994 5.012 -17.000 1.00 49.34 107 GLY A CA 1
ATOM 843 C C . GLY A 1 107 ? -11.698 4.484 -16.366 1.00 49.34 107 GLY A C 1
ATOM 844 O O . GLY A 1 107 ? -10.638 4.913 -16.799 1.00 49.34 107 GLY A O 1
ATOM 845 N N . MET A 1 108 ? -11.739 3.571 -15.382 1.00 53.75 108 MET A N 1
ATOM 846 C CA . MET A 1 108 ? -10.534 3.211 -14.590 1.00 53.75 108 MET A CA 1
ATOM 847 C C . MET A 1 108 ? -10.230 1.706 -14.476 1.00 53.75 108 MET A C 1
ATOM 849 O O . MET A 1 108 ? -9.191 1.336 -13.938 1.00 53.75 108 MET A O 1
ATOM 853 N N . GLY A 1 109 ? -11.098 0.820 -14.975 1.00 55.81 109 GLY A N 1
ATOM 854 C CA . GLY A 1 109 ? -10.941 -0.631 -14.804 1.00 55.81 109 GLY A CA 1
ATOM 855 C C . GLY A 1 109 ? -11.460 -1.147 -13.453 1.00 55.81 109 GLY A C 1
ATOM 856 O O . GLY A 1 109 ? -11.915 -0.388 -12.591 1.00 55.81 109 GLY A O 1
ATOM 857 N N . ASP A 1 110 ? -11.451 -2.467 -13.278 1.00 62.22 110 ASP A N 1
ATOM 858 C CA . ASP A 1 110 ? -12.289 -3.121 -12.268 1.00 62.22 110 ASP A CA 1
ATOM 859 C C . ASP A 1 110 ? -11.694 -3.127 -10.843 1.00 62.22 110 ASP A C 1
ATOM 861 O O . ASP A 1 110 ? -12.391 -2.865 -9.864 1.00 62.22 110 ASP A O 1
ATOM 865 N N . PHE A 1 111 ? -10.375 -3.297 -10.690 1.00 68.62 111 PHE A N 1
ATOM 866 C CA . PHE A 1 111 ? -9.695 -3.470 -9.385 1.00 68.62 111 PHE A CA 1
ATOM 867 C C . PHE A 1 111 ? -10.279 -4.620 -8.532 1.00 68.62 111 PHE A C 1
ATOM 869 O O . PHE A 1 111 ? -10.101 -4.640 -7.312 1.00 68.62 111 PHE A O 1
ATOM 876 N N . ARG A 1 112 ? -11.007 -5.570 -9.145 1.00 70.25 112 ARG A N 1
ATOM 877 C CA . ARG A 1 112 ? -11.541 -6.761 -8.458 1.00 70.25 112 ARG A CA 1
ATOM 878 C C . ARG A 1 112 ? -10.433 -7.572 -7.798 1.00 70.25 112 ARG A C 1
ATOM 880 O O . ARG A 1 112 ? -10.605 -8.005 -6.668 1.00 70.25 112 ARG A O 1
ATOM 887 N N . ASP A 1 113 ? -9.309 -7.713 -8.487 1.00 70.31 113 ASP A N 1
ATOM 888 C CA . ASP A 1 113 ? -8.096 -8.365 -8.002 1.00 70.31 113 ASP A CA 1
ATOM 889 C C . ASP A 1 113 ? -7.560 -7.702 -6.724 1.00 70.31 113 ASP A C 1
ATOM 891 O O . ASP A 1 113 ? -7.355 -8.374 -5.717 1.00 70.31 113 ASP A O 1
ATOM 895 N N . LEU A 1 114 ? -7.429 -6.372 -6.712 1.00 68.94 114 LEU A N 1
ATOM 896 C CA . LEU A 1 114 ? -6.959 -5.658 -5.520 1.00 68.94 114 LEU A CA 1
ATOM 897 C C . LEU A 1 114 ? -7.992 -5.696 -4.381 1.00 68.94 114 LEU A C 1
ATOM 899 O O . LEU A 1 114 ? -7.613 -5.795 -3.219 1.00 68.94 114 LEU A O 1
ATOM 903 N N . ARG A 1 115 ? -9.298 -5.657 -4.684 1.00 73.81 115 ARG A N 1
ATOM 904 C CA . ARG A 1 115 ? -10.347 -5.844 -3.663 1.00 73.81 115 ARG A CA 1
ATOM 905 C C . ARG A 1 115 ? -10.306 -7.237 -3.041 1.00 73.81 115 ARG A C 1
ATOM 907 O O . ARG A 1 115 ? -10.544 -7.357 -1.846 1.00 73.81 115 ARG A O 1
ATOM 914 N N . GLN A 1 116 ? -10.034 -8.273 -3.833 1.00 72.00 116 GLN A N 1
ATOM 915 C CA . GLN A 1 116 ? -9.869 -9.638 -3.329 1.00 72.00 116 GLN A CA 1
ATOM 916 C C . GLN A 1 116 ? -8.643 -9.763 -2.425 1.00 72.00 116 GLN A C 1
ATOM 918 O O . GLN A 1 116 ? -8.732 -10.412 -1.390 1.00 72.00 116 GLN A O 1
ATOM 923 N N . LEU A 1 117 ? -7.543 -9.088 -2.766 1.00 71.00 117 LEU A N 1
ATOM 924 C CA . LEU A 1 117 ? -6.365 -9.036 -1.903 1.00 71.00 117 LEU A CA 1
ATOM 925 C C . LEU A 1 117 ? -6.693 -8.395 -0.551 1.00 71.00 117 LEU A C 1
ATOM 927 O O . LEU A 1 117 ? -6.401 -8.975 0.489 1.00 71.00 117 LEU A O 1
ATOM 931 N N . LEU A 1 118 ? -7.385 -7.252 -0.562 1.00 72.62 118 LEU A N 1
ATOM 932 C CA . LEU A 1 118 ? -7.824 -6.612 0.678 1.00 72.62 118 LEU A CA 1
ATOM 933 C C . LEU A 1 118 ? -8.782 -7.491 1.479 1.00 72.62 118 LEU A C 1
ATOM 935 O O . LEU A 1 118 ? -8.697 -7.523 2.694 1.00 72.62 118 LEU A O 1
ATOM 939 N N . LEU A 1 119 ? -9.678 -8.226 0.823 1.00 68.62 119 LEU A N 1
ATOM 940 C CA . LEU A 1 119 ? -10.572 -9.170 1.493 1.00 68.62 119 LEU A CA 1
ATOM 941 C C . LEU A 1 119 ? -9.830 -10.271 2.256 1.00 68.62 119 LEU A C 1
ATOM 943 O O . LEU A 1 119 ? -10.325 -10.704 3.291 1.00 68.62 119 LEU A O 1
ATOM 947 N N . TRP A 1 120 ? -8.701 -10.749 1.734 1.00 60.44 120 TRP A N 1
ATOM 948 C CA . TRP A 1 120 ? -7.912 -11.795 2.384 1.00 60.44 120 TRP A CA 1
ATOM 949 C C . TRP A 1 120 ? -7.091 -11.242 3.545 1.00 60.44 120 TRP A C 1
ATOM 951 O O . TRP A 1 120 ? -7.106 -11.840 4.612 1.00 60.44 120 TRP A O 1
ATOM 961 N N . GLU A 1 121 ? -6.476 -10.075 3.365 1.00 61.38 121 GLU A N 1
ATOM 962 C CA . GLU A 1 121 ? -5.729 -9.371 4.418 1.00 61.38 121 GLU A CA 1
ATOM 963 C C . GLU A 1 121 ? -6.638 -8.906 5.572 1.00 61.38 121 GLU A C 1
ATOM 965 O O . GLU A 1 121 ? -6.302 -9.069 6.736 1.00 61.38 121 GLU A O 1
ATOM 970 N N . VAL A 1 122 ? -7.845 -8.402 5.273 1.00 57.25 122 VAL A N 1
ATOM 971 C CA . VAL A 1 122 ? -8.846 -7.989 6.283 1.00 57.25 122 VAL A CA 1
ATOM 972 C C . VAL A 1 122 ? -9.381 -9.174 7.102 1.00 57.25 122 VAL A C 1
ATOM 974 O O . VAL A 1 122 ? -9.946 -8.965 8.176 1.00 57.25 122 VAL A O 1
ATOM 977 N N . ALA A 1 123 ? -9.297 -10.399 6.576 1.00 51.50 123 ALA A N 1
ATOM 978 C CA . ALA A 1 123 ? -9.854 -11.598 7.202 1.00 51.50 123 ALA A CA 1
ATOM 979 C C . ALA A 1 123 ? -8.862 -12.360 8.101 1.00 51.50 123 ALA A C 1
ATOM 981 O O . ALA A 1 123 ? -9.282 -13.334 8.732 1.00 51.50 123 ALA A O 1
ATOM 982 N N . GLN A 1 124 ? -7.587 -11.955 8.142 1.00 44.34 124 GLN A N 1
ATOM 983 C CA . GLN A 1 124 ? -6.577 -12.476 9.074 1.00 44.34 124 GLN A CA 1
ATOM 984 C C . GLN A 1 124 ? -6.548 -11.672 10.376 1.00 44.34 124 GLN A C 1
ATOM 986 O O . GLN A 1 124 ? -6.255 -12.303 11.417 1.00 44.34 124 GLN A O 1
#

Solvent-accessible surface area (backbone atoms only — not comparable to full-atom values): 7248 Å² total; per-residue (Å²): 121,59,32,41,30,32,34,39,60,38,97,77,31,18,40,37,40,31,22,51,62,97,78,43,73,78,45,76,48,78,45,59,38,60,69,96,44,64,61,52,62,60,52,51,44,44,49,52,9,64,74,72,73,33,43,26,44,31,38,39,45,45,44,78,80,50,68,80,43,90,52,53,55,63,58,58,29,54,81,72,56,69,77,49,90,39,31,39,74,45,81,40,74,64,73,97,66,82,82,74,86,71,69,78,43,96,90,79,49,67,58,59,69,48,52,50,50,46,53,54,63,75,71,109

Mean predicted aligned error: 9.22 Å

Sequence (124 aa):
MAIWTAIHPGTRSTRVIATMGVRKTLFKAQLRSQPKHIRALPTLLEALALWEGEKVHAALVVDEKAATFDMSIYRDSLEFVDPTPLYQLDVVGHLRHKPSEDASLRGMGDFRDLRQLLLWEVAQ

Radius of gyration: 13.73 Å; Cα contacts (8 Å, |Δi|>4): 206; chains: 1; bounding box: 32×29×33 Å

Foldseek 3Di:
DEKEKEWEQDPAWIWIWIADPLPRTDDTDTHGSADPDLCPV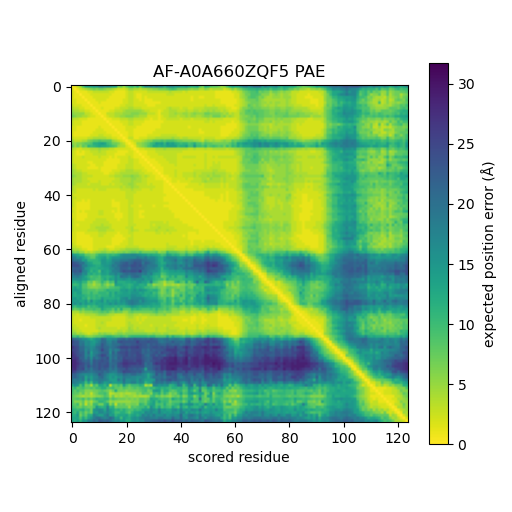VVVQLVVLVVVVHAYEYEYEDEPVCVVPCNVSVVVSVVVQDADPRYHYDYDYDDDDDPDPDDDPPPHGDCVVVSVVRVVVVVD

Nearest PDB structures (foldseek):
  7t1g-assembly1_A  TM=5.785E-01  e=4.919E-02  Saccharomyces cerevisiae S288C
  6p7a-assembly2_A  TM=5.523E-01  e=4.046E-02  Fowlpox virus
  7t1i-assembly1_B  TM=5.354E-01  e=7.271E-02  Saccharomyces cerevisiae S288C
  6p7b-assembly1_A  TM=4.778E-01  e=4.318E-02  Fowlpox virus
  6p7b-assembly1_D  TM=5.339E-01  e=5.848E-01  Fowlpox virus

pLDDT: mean 75.07, std 17.33, range [37.72, 96.31]

Secondary structure (DSSP, 8-state):
--EEEEEE--SSEEEEEEEETTTEEEEEEEEESS-SSTTHHHHHHHHHHHHHTS-EEEEEEE-TTTTTS--HHHHHHHTT----SSEEEEEEEPPS--------STTT---HHHHHHHHHHTT-